Protein AF-A0A973FYB1-F1 (afdb_monomer)

Mean predicted aligned error: 8.06 Å

pLDDT: mean 86.24, std 9.41, range [55.12, 98.19]

Secondary structure (DSSP, 8-state):
-HHHHHHHHHHHH-TTS-----HHHHHHHHHHHHHHHHHHHHHHHHHHTTS-HHHHHH--

Radius of gyration: 21.9 Å; Cα contacts (8 Å, |Δi|>4): 11; chains: 1; bounding box: 38×21×59 Å

Nearest PDB structures (foldseek):
  7xvl-assembly1_X  TM=5.359E-01  e=2.860E+00  Homo sapiens
  6fq8-assembly1_H  TM=5.239E-01  e=3.376E+00  Xenopus laevis
  6hts-assembly1_L  TM=5.591E-01  e=3.985E+00  Homo sapiens
  6kw4-assembly1_P  TM=5.379E-01  e=3.985E+00  Xenopus laevis

Sequence (60 aa):
VTAVSITFAIGKIMPDFPVQFSTGLVMASLVVSVITGIVSGLAPAVAASKLDPADSLRYE

Foldseek 3Di:
DVVVVVLVVCCVVPVPDDDDDDPVVVVVVVVVVVVVVCCVPVVVVVVVVPDDPVVVVVVD

Solvent-accessible surface area (backbone atoms only — not comparable to full-atom values): 3686 Å² total; per-residue (Å²): 107,71,68,60,54,49,52,54,51,44,51,71,77,39,72,87,54,90,79,74,90,53,68,66,59,53,54,51,51,52,52,52,51,50,51,52,50,46,55,67,52,47,56,57,50,59,58,59,73,67,56,54,68,70,57,64,67,66,72,107

Structure (mmCIF, N/CA/C/O backbone):
data_AF-A0A973FYB1-F1
#
_entry.id   AF-A0A973FYB1-F1
#
loop_
_atom_site.group_PDB
_atom_site.id
_atom_site.type_symbol
_atom_site.label_atom_id
_atom_site.label_alt_id
_atom_site.label_comp_id
_atom_site.label_asym_id
_atom_site.label_entity_id
_atom_site.label_seq_id
_atom_site.pdbx_PDB_ins_code
_atom_site.Cartn_x
_atom_site.Cartn_y
_atom_site.Cartn_z
_atom_site.occupancy
_atom_site.B_iso_or_equiv
_atom_site.auth_seq_id
_atom_site.auth_comp_id
_atom_site.auth_asym_id
_atom_site.auth_atom_id
_atom_site.pdbx_PDB_model_num
ATOM 1 N N . VAL A 1 1 ? -12.771 -1.890 6.521 1.00 70.75 1 VAL A N 1
ATOM 2 C CA . VAL A 1 1 ? -13.994 -2.589 6.994 1.00 70.75 1 VAL A CA 1
ATOM 3 C C . VAL A 1 1 ? -13.641 -3.779 7.877 1.00 70.75 1 VAL A C 1
ATOM 5 O O . VAL A 1 1 ? -14.016 -3.750 9.037 1.00 70.75 1 VAL A O 1
ATOM 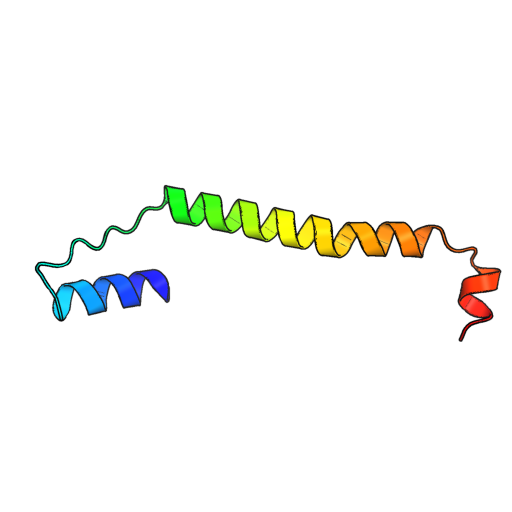8 N N . THR A 1 2 ? -12.843 -4.740 7.396 1.00 81.75 2 THR A N 1
ATOM 9 C CA . THR A 1 2 ? -12.431 -5.956 8.137 1.00 81.75 2 THR A CA 1
ATOM 10 C C . THR A 1 2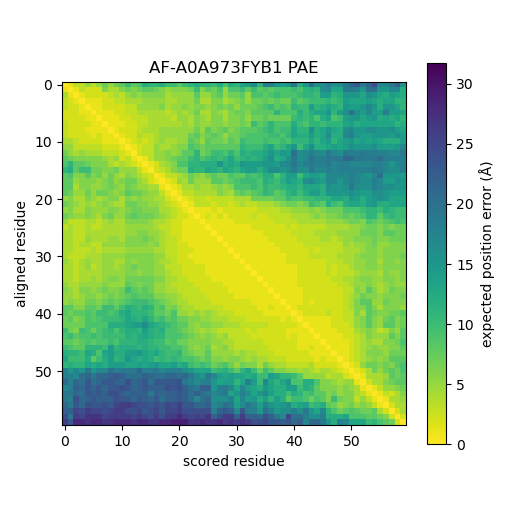 ? -11.836 -5.687 9.525 1.00 81.75 2 THR A C 1
ATOM 12 O O . THR A 1 2 ? -12.277 -6.283 10.506 1.00 81.75 2 THR A O 1
ATOM 15 N N . ALA A 1 3 ? -10.894 -4.746 9.633 1.00 79.12 3 ALA A N 1
ATOM 16 C CA . ALA A 1 3 ? -10.284 -4.373 10.911 1.00 79.12 3 ALA A CA 1
ATOM 17 C C . ALA A 1 3 ? -11.305 -3.792 11.908 1.0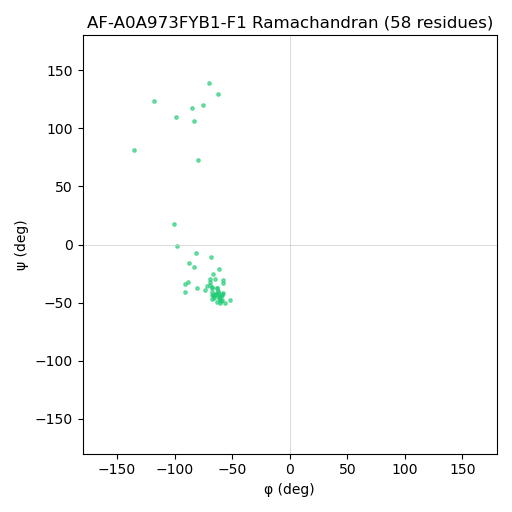0 79.12 3 ALA A C 1
ATOM 19 O O . ALA A 1 3 ? -11.305 -4.164 13.074 1.00 79.12 3 ALA A O 1
ATOM 20 N N . VAL A 1 4 ? -12.234 -2.954 11.436 1.00 83.06 4 VAL A N 1
ATOM 21 C CA . VAL A 1 4 ? -13.284 -2.348 12.275 1.00 83.06 4 VAL A CA 1
ATOM 22 C C . VAL A 1 4 ? -14.271 -3.409 12.766 1.00 83.06 4 VAL A C 1
ATOM 24 O O . VAL A 1 4 ? -14.614 -3.433 13.945 1.00 83.06 4 VAL A O 1
ATOM 27 N N . SER A 1 5 ? -14.684 -4.330 11.891 1.00 83.62 5 SER A N 1
ATOM 28 C CA . SER A 1 5 ? -15.558 -5.447 12.267 1.00 83.62 5 SER A CA 1
ATOM 29 C C . SER A 1 5 ? -14.903 -6.392 13.278 1.00 83.62 5 SER A C 1
ATOM 31 O O . SER A 1 5 ? -15.573 -6.847 14.201 1.00 83.62 5 SER A O 1
ATOM 33 N N . ILE A 1 6 ? -13.596 -6.644 13.154 1.00 86.38 6 ILE A N 1
ATOM 34 C CA . ILE A 1 6 ? -12.835 -7.469 14.103 1.00 86.38 6 ILE A CA 1
ATOM 35 C C . ILE A 1 6 ? -12.727 -6.773 15.459 1.00 86.38 6 ILE A C 1
ATOM 37 O O . ILE A 1 6 ? -13.017 -7.389 16.480 1.00 86.38 6 ILE A O 1
ATOM 41 N N . THR A 1 7 ? -12.385 -5.483 15.485 1.00 83.75 7 THR A N 1
ATOM 42 C CA . THR A 1 7 ? -12.336 -4.705 16.730 1.00 83.75 7 THR A CA 1
ATOM 43 C C . THR A 1 7 ? -13.690 -4.701 17.446 1.00 83.75 7 THR A C 1
ATOM 45 O O . THR A 1 7 ? -13.741 -4.898 18.659 1.00 83.75 7 THR A O 1
ATOM 48 N N . PHE A 1 8 ? -14.793 -4.557 16.707 1.00 84.00 8 PHE A N 1
ATOM 49 C CA . PHE A 1 8 ? -16.141 -4.594 17.278 1.00 84.00 8 PHE A CA 1
ATOM 50 C C . PHE A 1 8 ? -16.526 -5.982 17.819 1.00 84.00 8 PHE A C 1
ATOM 52 O O . PHE A 1 8 ? -17.109 -6.081 18.897 1.00 84.00 8 PHE A O 1
ATOM 59 N N . ALA A 1 9 ? -16.178 -7.056 17.104 1.00 85.81 9 ALA A N 1
ATOM 60 C CA . ALA A 1 9 ? -16.428 -8.425 17.551 1.00 85.81 9 ALA A CA 1
ATOM 61 C C . ALA A 1 9 ? -15.636 -8.769 18.824 1.00 85.81 9 ALA A C 1
ATOM 63 O O . ALA A 1 9 ? -16.202 -9.325 19.765 1.00 85.81 9 ALA A O 1
ATOM 64 N N . ILE A 1 10 ? -14.356 -8.385 18.895 1.00 84.25 10 ILE A N 1
ATOM 65 C CA . ILE A 1 10 ? -13.514 -8.639 20.073 1.00 84.25 10 ILE A CA 1
ATOM 66 C C . ILE A 1 10 ? -14.041 -7.873 21.289 1.00 84.25 10 ILE A C 1
ATOM 68 O O . ILE A 1 10 ? -14.176 -8.471 22.351 1.00 84.25 10 ILE A O 1
ATOM 72 N N . GLY A 1 11 ? -14.445 -6.607 21.133 1.00 82.38 11 GLY A N 1
ATOM 73 C CA . GLY A 1 11 ? -15.028 -5.830 22.235 1.00 82.38 11 GLY A CA 1
ATOM 74 C C . GLY A 1 11 ? -16.334 -6.412 22.797 1.00 82.38 11 GLY A C 1
ATOM 75 O O . GLY A 1 11 ? -16.701 -6.122 23.931 1.00 82.38 11 GLY A O 1
ATOM 76 N N . LYS A 1 12 ? -17.037 -7.254 22.028 1.00 82.31 12 LYS A N 1
ATOM 77 C CA . LYS A 1 12 ? -18.254 -7.955 22.467 1.00 82.31 12 LYS A CA 1
ATOM 78 C C . LYS A 1 12 ? -17.974 -9.297 23.144 1.00 82.31 12 LYS A C 1
ATOM 80 O O . LYS A 1 12 ? -18.748 -9.692 24.009 1.00 82.31 12 LYS A O 1
ATOM 85 N N . ILE A 1 13 ? -16.917 -9.999 22.735 1.00 85.38 13 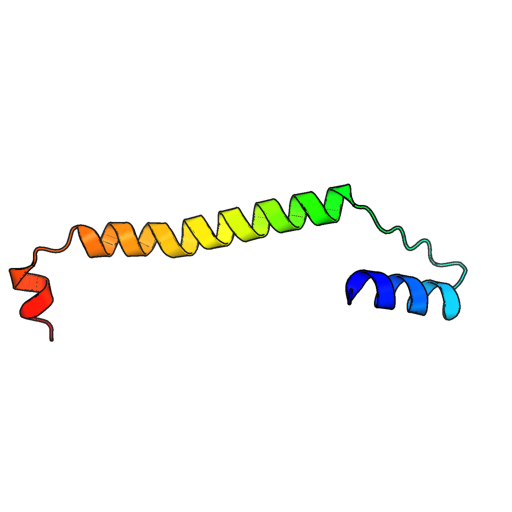ILE A N 1
ATOM 86 C CA . ILE A 1 13 ? -16.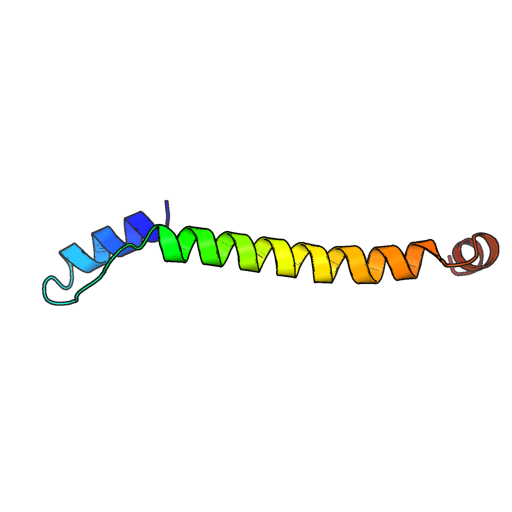569 -11.340 23.235 1.00 85.38 13 ILE A CA 1
ATOM 87 C C . ILE A 1 13 ? -15.628 -11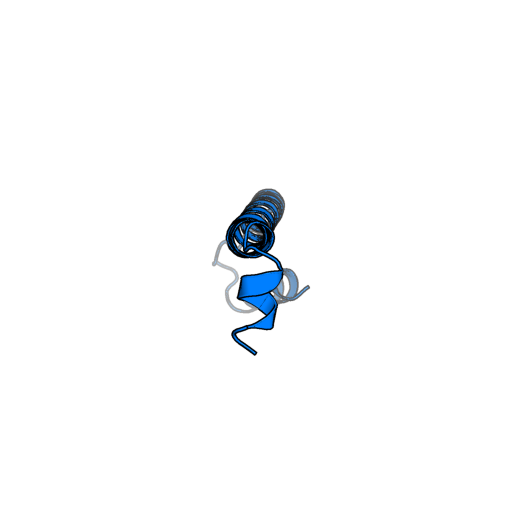.250 24.447 1.00 85.38 13 ILE A C 1
ATOM 89 O O . ILE A 1 13 ? -15.720 -12.070 25.355 1.00 85.38 13 ILE A O 1
ATOM 93 N N . MET A 1 14 ? -14.740 -10.252 24.479 1.00 81.44 14 MET A N 1
ATOM 94 C CA . MET A 1 14 ? -13.722 -10.059 25.517 1.00 81.44 14 MET A CA 1
ATOM 95 C C . MET A 1 14 ? -13.673 -8.579 25.947 1.00 81.44 14 MET A C 1
ATOM 97 O O . MET A 1 14 ? -12.825 -7.830 25.461 1.00 81.44 14 MET A O 1
ATOM 101 N N . PRO A 1 15 ? -14.580 -8.135 26.838 1.00 75.25 15 PRO A N 1
ATOM 102 C CA . PRO A 1 15 ? -14.717 -6.724 27.214 1.00 75.25 15 PRO A CA 1
ATOM 103 C C . PRO A 1 15 ? -13.516 -6.158 27.989 1.00 75.25 15 PRO A C 1
ATOM 105 O O . PRO A 1 15 ? -13.257 -4.962 27.903 1.00 75.25 15 PRO A O 1
ATOM 108 N N . ASP A 1 16 ? -12.753 -7.003 28.689 1.00 83.31 16 ASP A N 1
ATOM 109 C CA . ASP A 1 16 ? -11.548 -6.585 29.421 1.00 83.31 16 ASP A CA 1
ATOM 110 C C . ASP A 1 16 ? -10.306 -6.453 28.523 1.00 83.31 16 ASP A C 1
ATOM 112 O O . ASP A 1 16 ? -9.255 -5.993 28.970 1.00 83.31 16 ASP A O 1
ATOM 116 N N . PHE A 1 17 ? -10.388 -6.866 27.252 1.00 81.00 17 PHE A N 1
ATOM 117 C CA . PHE A 1 17 ? -9.256 -6.801 26.334 1.00 81.00 17 PHE A CA 1
ATOM 118 C C . PHE A 1 17 ? -9.174 -5.406 25.683 1.00 81.00 17 PHE A C 1
ATOM 120 O O . PHE A 1 17 ? -10.089 -5.016 24.950 1.00 81.00 17 PHE A O 1
ATOM 127 N N . PRO A 1 18 ? -8.091 -4.633 25.901 1.00 78.62 18 PRO A N 1
ATOM 128 C CA . PRO A 1 18 ? -8.011 -3.236 25.480 1.00 78.62 18 PRO A CA 1
ATOM 129 C C . PRO A 1 18 ? -7.679 -3.110 23.983 1.00 78.62 18 PRO A C 1
ATOM 131 O O . PRO A 1 18 ? -6.575 -2.721 23.600 1.00 78.62 18 PRO A O 1
ATOM 134 N N . VAL A 1 19 ? -8.636 -3.427 23.107 1.00 82.75 19 VAL A N 1
ATOM 135 C CA . VAL A 1 19 ? -8.490 -3.206 21.659 1.00 82.75 19 VAL A CA 1
ATOM 136 C C . VAL A 1 19 ? -8.664 -1.728 21.347 1.00 82.75 19 VAL A C 1
ATOM 138 O O . VAL A 1 19 ? -9.736 -1.164 21.555 1.00 82.75 19 VAL A O 1
ATOM 141 N N . GLN A 1 20 ? -7.634 -1.107 20.778 1.00 82.31 20 GLN A N 1
ATOM 142 C CA . GLN A 1 20 ? -7.703 0.278 20.322 1.00 82.31 20 GLN A CA 1
ATOM 143 C C . GLN A 1 20 ? -7.488 0.354 18.815 1.00 82.31 20 GLN A C 1
ATOM 145 O O . GLN A 1 20 ? -6.467 -0.086 18.287 1.00 82.31 20 GLN A O 1
ATOM 150 N N . PHE A 1 21 ? -8.459 0.936 18.113 1.00 83.25 21 PHE A N 1
ATOM 151 C CA . PHE A 1 21 ? -8.320 1.222 16.693 1.00 83.25 21 PHE A CA 1
ATOM 152 C C . PHE A 1 21 ? -7.563 2.542 16.515 1.00 83.25 21 PHE A C 1
ATOM 154 O O . PHE A 1 21 ? -8.106 3.617 16.762 1.00 83.25 21 PHE A O 1
ATOM 161 N N . SER A 1 22 ? -6.299 2.461 16.096 1.00 89.75 22 SER A N 1
ATOM 162 C CA . SER A 1 22 ? -5.467 3.641 15.848 1.00 89.75 22 SER A CA 1
ATOM 163 C C . SER A 1 22 ? -5.436 3.985 14.363 1.00 89.75 22 SER A C 1
ATOM 165 O O . SER A 1 22 ? -4.785 3.308 13.564 1.00 89.75 22 SER A O 1
ATOM 167 N N . THR A 1 23 ? -6.085 5.090 13.996 1.00 88.44 23 THR A N 1
ATOM 168 C CA . THR A 1 23 ? -6.038 5.635 12.631 1.00 88.44 23 THR A CA 1
ATOM 169 C C . THR A 1 23 ? -4.604 5.944 12.192 1.00 88.44 23 THR A C 1
ATOM 171 O O . THR A 1 23 ? -4.262 5.743 11.029 1.00 88.44 23 THR A O 1
ATOM 174 N N . GLY A 1 24 ? -3.735 6.361 13.121 1.00 93.81 24 GLY A N 1
ATOM 175 C CA . GLY A 1 24 ? -2.323 6.621 12.832 1.00 93.81 24 GLY A CA 1
ATOM 176 C C . GLY A 1 24 ? -1.571 5.368 12.376 1.00 93.81 24 GLY A C 1
ATOM 177 O O . GLY A 1 24 ? -0.843 5.4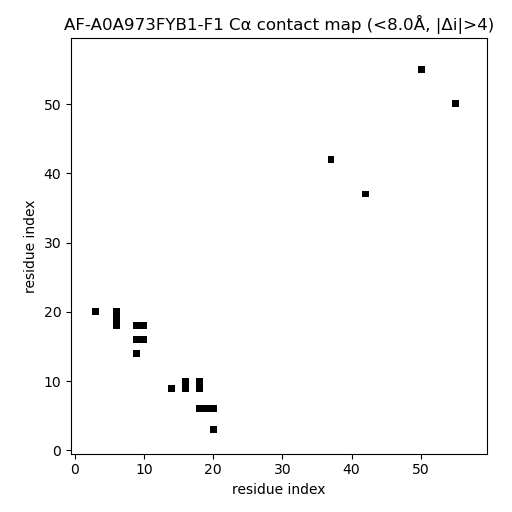17 11.388 1.00 93.81 24 GLY A O 1
ATOM 178 N N . LEU A 1 25 ? -1.804 4.225 13.033 1.00 91.75 25 LEU A N 1
ATOM 179 C CA . LEU A 1 25 ? -1.201 2.948 12.635 1.00 91.75 25 LEU A CA 1
ATOM 180 C C . LEU A 1 25 ? -1.730 2.459 11.284 1.00 91.75 25 LEU A C 1
ATOM 182 O O . LEU A 1 25 ? -0.960 1.939 10.479 1.00 91.75 25 LEU A O 1
ATOM 186 N N . VAL A 1 26 ? -3.019 2.675 11.000 1.00 93.44 26 VAL A N 1
ATOM 187 C CA . VAL A 1 26 ? -3.599 2.363 9.685 1.00 93.44 26 VAL A CA 1
ATOM 188 C C . VAL A 1 26 ? -2.900 3.171 8.593 1.00 93.44 26 VAL A C 1
ATOM 190 O O . VAL A 1 26 ? -2.407 2.586 7.630 1.00 93.44 26 VAL A O 1
ATOM 193 N N . MET A 1 27 ? -2.773 4.489 8.764 1.00 96.19 27 MET A N 1
ATOM 194 C CA . MET A 1 27 ? -2.089 5.344 7.789 1.00 96.19 27 MET A CA 1
ATOM 195 C C . MET A 1 27 ? -0.618 4.962 7.613 1.00 96.19 27 MET A C 1
ATOM 197 O O . MET A 1 27 ? -0.152 4.854 6.481 1.00 96.19 27 MET A O 1
ATOM 201 N N . ALA A 1 28 ? 0.098 4.684 8.705 1.00 96.62 28 ALA A N 1
ATOM 202 C CA . 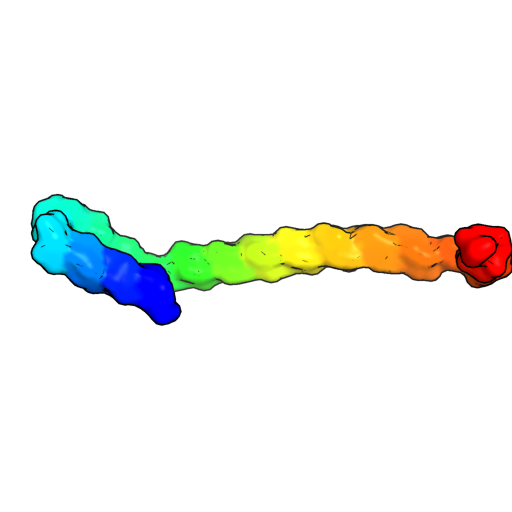ALA A 1 28 ? 1.483 4.226 8.642 1.00 96.62 28 ALA A CA 1
ATOM 203 C C . ALA A 1 28 ? 1.613 2.905 7.863 1.00 96.62 28 ALA A C 1
ATOM 205 O O . ALA A 1 28 ? 2.470 2.788 6.989 1.00 96.62 28 ALA A O 1
ATOM 206 N N . SER A 1 29 ? 0.730 1.934 8.116 1.00 95.44 29 SER A N 1
ATOM 207 C CA . SER A 1 29 ? 0.743 0.645 7.411 1.00 95.44 29 SER A CA 1
ATOM 208 C C . SER A 1 29 ? 0.476 0.785 5.909 1.00 95.44 29 SER A C 1
ATOM 210 O O . SER A 1 29 ? 1.124 0.114 5.106 1.00 95.44 29 SER A O 1
ATOM 212 N N . LEU A 1 30 ? -0.416 1.701 5.515 1.00 96.88 30 LEU A N 1
ATOM 213 C CA . LEU A 1 30 ? -0.691 1.998 4.111 1.00 96.88 30 LEU A CA 1
ATOM 214 C C . LEU A 1 30 ? 0.531 2.613 3.427 1.00 96.88 30 LEU A C 1
ATOM 216 O O . LEU A 1 30 ? 0.897 2.183 2.337 1.00 96.88 30 LEU A O 1
ATOM 220 N N . VAL A 1 31 ? 1.194 3.571 4.082 1.00 98.06 31 VAL A N 1
ATOM 221 C CA . VAL A 1 31 ? 2.424 4.188 3.563 1.00 98.06 31 VAL A CA 1
ATOM 222 C C . VAL A 1 31 ? 3.511 3.136 3.364 1.00 98.06 31 VAL A C 1
ATOM 224 O O . VAL A 1 31 ? 4.090 3.058 2.282 1.00 98.06 31 VAL A O 1
ATOM 227 N N . VAL A 1 32 ? 3.749 2.286 4.366 1.00 97.94 32 VAL A N 1
ATOM 228 C CA . VAL A 1 32 ? 4.736 1.203 4.267 1.00 97.94 32 VAL A CA 1
ATOM 229 C C . VAL A 1 32 ? 4.389 0.261 3.114 1.00 97.94 32 VAL A C 1
ATOM 231 O O . VAL A 1 32 ? 5.244 -0.001 2.276 1.00 97.94 32 VAL A O 1
ATOM 234 N N . SER A 1 33 ? 3.132 -0.181 3.003 1.00 97.38 33 SER A N 1
ATOM 235 C CA . SER A 1 33 ? 2.689 -1.075 1.926 1.00 97.38 33 SER A CA 1
ATOM 236 C C . SER A 1 33 ? 2.908 -0.479 0.535 1.00 97.38 33 SER A C 1
ATOM 238 O O . SER A 1 33 ? 3.337 -1.188 -0.376 1.00 97.38 33 SER A O 1
ATOM 240 N N . VAL A 1 34 ? 2.613 0.811 0.356 1.00 97.88 34 VAL A N 1
ATOM 241 C CA . VAL A 1 34 ? 2.810 1.507 -0.921 1.00 97.88 34 VAL A CA 1
ATOM 242 C C . VAL A 1 34 ? 4.294 1.595 -1.257 1.00 97.88 34 VAL A C 1
ATOM 244 O O . VAL A 1 34 ? 4.681 1.266 -2.375 1.00 97.88 34 VAL A O 1
ATOM 247 N N . ILE A 1 35 ? 5.135 1.975 -0.292 1.00 98.19 35 ILE A N 1
ATOM 248 C CA . ILE A 1 35 ? 6.587 2.053 -0.490 1.00 98.19 35 ILE A CA 1
ATOM 249 C C . ILE A 1 35 ? 7.144 0.679 -0.861 1.00 98.19 35 ILE A C 1
ATOM 251 O O . ILE A 1 35 ? 7.874 0.567 -1.842 1.00 98.19 35 ILE A O 1
ATOM 255 N N . THR A 1 36 ? 6.772 -0.376 -0.134 1.00 97.12 36 THR A N 1
ATOM 256 C CA . THR A 1 36 ? 7.208 -1.744 -0.441 1.00 97.12 36 THR A CA 1
ATOM 257 C C . THR A 1 36 ? 6.782 -2.160 -1.849 1.00 97.12 36 THR A C 1
ATOM 259 O O . THR A 1 36 ? 7.600 -2.699 -2.594 1.00 97.12 36 THR A O 1
ATOM 262 N N . GLY A 1 37 ? 5.541 -1.859 -2.244 1.00 97.12 37 GLY A N 1
ATOM 263 C CA . GLY A 1 37 ? 5.041 -2.128 -3.593 1.00 97.12 37 GLY A CA 1
ATOM 264 C C . GLY A 1 37 ? 5.823 -1.381 -4.676 1.00 97.12 37 GLY A C 1
ATOM 265 O O . GLY A 1 37 ? 6.222 -1.982 -5.671 1.00 97.12 37 GLY A O 1
ATOM 266 N N . ILE A 1 38 ? 6.109 -0.094 -4.464 1.00 97.38 38 ILE A N 1
ATOM 267 C CA . ILE A 1 38 ? 6.902 0.720 -5.394 1.00 97.38 38 ILE A CA 1
ATOM 268 C C . ILE A 1 38 ? 8.322 0.177 -5.503 1.00 97.38 38 ILE A C 1
ATOM 270 O O . ILE A 1 38 ? 8.804 -0.030 -6.608 1.00 97.38 38 ILE A O 1
ATOM 274 N N . VAL A 1 39 ? 8.999 -0.088 -4.387 1.00 96.62 39 VAL A N 1
ATOM 275 C CA . VAL A 1 39 ? 10.381 -0.586 -4.412 1.00 96.62 39 VAL A CA 1
ATOM 276 C C . VAL A 1 39 ? 10.442 -1.935 -5.123 1.00 96.62 39 VAL A C 1
ATOM 278 O O . VAL A 1 39 ? 11.270 -2.119 -6.012 1.00 96.62 39 VAL A O 1
ATOM 281 N N . SER A 1 40 ? 9.528 -2.851 -4.795 1.00 94.75 40 SER A N 1
ATOM 282 C CA . SER A 1 40 ? 9.491 -4.178 -5.410 1.00 94.75 40 SER A CA 1
ATOM 283 C C . SER A 1 40 ? 9.073 -4.161 -6.881 1.00 94.75 40 SER A C 1
ATOM 285 O O . SER A 1 40 ? 9.474 -5.062 -7.608 1.00 94.75 40 SER A O 1
ATOM 287 N N . GLY A 1 41 ? 8.255 -3.204 -7.325 1.00 95.12 41 GLY A N 1
ATOM 288 C CA . GLY A 1 41 ? 7.775 -3.130 -8.709 1.00 95.12 41 GLY A CA 1
ATOM 289 C C . GLY A 1 41 ? 8.672 -2.295 -9.621 1.00 95.12 41 GLY A C 1
ATOM 290 O O . GLY A 1 41 ? 8.941 -2.673 -10.759 1.00 95.12 41 GLY A O 1
ATOM 291 N N . LEU A 1 42 ? 9.177 -1.169 -9.120 1.00 95.06 42 LEU A N 1
ATOM 292 C CA . LEU A 1 42 ? 9.951 -0.217 -9.911 1.00 95.06 42 LEU A CA 1
ATOM 293 C C . LEU A 1 42 ? 11.410 -0.655 -10.071 1.00 95.06 42 LEU A C 1
ATOM 295 O O . LEU A 1 42 ? 11.972 -0.486 -11.149 1.00 95.06 42 LEU A O 1
ATOM 299 N N . ALA A 1 43 ? 12.021 -1.248 -9.037 1.00 91.94 43 ALA A N 1
ATOM 300 C CA . ALA A 1 43 ? 13.395 -1.744 -9.122 1.00 91.94 43 ALA A CA 1
ATOM 301 C C . ALA A 1 43 ? 13.600 -2.754 -10.275 1.00 91.94 43 ALA A C 1
ATOM 303 O O . ALA A 1 43 ? 14.497 -2.524 -11.090 1.00 91.94 43 ALA A O 1
ATOM 304 N N . PRO A 1 44 ? 12.779 -3.816 -10.429 1.00 88.62 44 PRO A N 1
ATOM 305 C CA . PRO A 1 44 ? 12.916 -4.721 -11.569 1.00 88.62 44 PRO A CA 1
ATOM 306 C C . PRO A 1 44 ? 12.510 -4.068 -12.897 1.00 88.62 44 PRO A C 1
ATOM 308 O O . PRO A 1 44 ? 13.153 -4.327 -13.910 1.00 88.62 44 PRO A O 1
ATOM 311 N N . ALA A 1 45 ? 11.506 -3.183 -12.916 1.00 93.44 45 ALA A N 1
ATOM 312 C CA . ALA A 1 45 ? 11.089 -2.502 -14.144 1.00 93.44 45 ALA A CA 1
ATOM 313 C C . ALA A 1 45 ? 12.203 -1.615 -14.728 1.00 93.44 45 ALA A C 1
ATOM 315 O O . ALA A 1 45 ? 12.428 -1.609 -15.936 1.00 93.44 45 ALA A O 1
ATOM 316 N N . VAL A 1 46 ? 12.944 -0.910 -13.867 1.00 93.88 46 VAL A N 1
ATOM 317 C CA . VAL A 1 46 ? 14.106 -0.103 -14.269 1.00 93.88 46 VAL A CA 1
ATOM 318 C C . VAL A 1 46 ? 15.273 -0.978 -14.729 1.00 93.88 46 VAL A C 1
ATOM 320 O O . VAL A 1 46 ? 16.043 -0.562 -15.591 1.00 93.88 46 VAL A O 1
ATOM 323 N N . ALA A 1 47 ? 15.437 -2.175 -14.164 1.00 89.62 47 ALA A N 1
ATOM 324 C CA . ALA A 1 47 ? 16.439 -3.119 -14.650 1.00 89.62 47 ALA A CA 1
ATOM 325 C C . ALA A 1 47 ? 16.089 -3.619 -16.063 1.00 89.62 47 ALA A C 1
ATOM 327 O O . ALA A 1 47 ? 16.953 -3.635 -16.935 1.00 89.62 47 ALA A O 1
ATOM 328 N N . ALA A 1 48 ? 14.817 -3.948 -16.308 1.00 89.75 48 ALA A N 1
ATOM 329 C CA . ALA A 1 48 ? 14.339 -4.409 -17.609 1.00 89.75 48 ALA A CA 1
ATOM 330 C C . ALA A 1 48 ? 14.382 -3.314 -18.689 1.00 89.75 48 ALA A C 1
ATOM 332 O O . ALA A 1 48 ? 14.735 -3.597 -19.830 1.00 89.75 48 ALA A O 1
ATOM 333 N N . SER A 1 49 ? 14.088 -2.055 -18.344 1.00 89.38 49 SER A N 1
ATOM 334 C CA . SER A 1 49 ? 14.071 -0.946 -19.313 1.00 89.38 49 SER A CA 1
ATOM 335 C C . SER A 1 49 ? 15.446 -0.565 -19.871 1.00 89.38 49 SER A C 1
ATOM 337 O O . SER A 1 49 ? 15.528 0.223 -20.811 1.00 89.38 49 SER A O 1
ATOM 339 N N . LYS A 1 50 ? 16.524 -1.097 -19.286 1.00 87.81 50 LYS A N 1
ATOM 340 C CA . LYS A 1 50 ? 17.910 -0.865 -19.710 1.00 87.81 50 LYS A CA 1
ATOM 341 C C . LYS A 1 50 ? 18.470 -1.981 -20.593 1.00 87.81 50 LYS A C 1
ATOM 343 O O . LYS A 1 50 ? 19.629 -1.887 -20.988 1.00 87.81 50 LYS A O 1
ATOM 348 N N . LEU A 1 51 ? 17.697 -3.034 -20.864 1.00 83.81 51 LEU A N 1
ATOM 349 C CA . LEU A 1 51 ? 18.114 -4.095 -21.778 1.00 83.81 51 LEU A CA 1
ATOM 350 C C . LEU A 1 51 ? 18.127 -3.563 -23.214 1.00 83.81 51 LEU A C 1
ATOM 352 O O . LEU A 1 51 ? 17.231 -2.816 -23.609 1.00 83.81 51 LEU A O 1
ATOM 356 N N . ASP A 1 52 ? 19.153 -3.936 -23.981 1.00 84.31 52 ASP A N 1
ATOM 357 C CA . ASP A 1 52 ? 19.223 -3.573 -25.393 1.00 84.31 52 ASP A CA 1
ATOM 358 C C . ASP A 1 52 ? 18.034 -4.212 -26.140 1.00 84.31 52 ASP A C 1
ATOM 360 O O . ASP A 1 52 ? 17.803 -5.417 -25.981 1.00 84.31 52 ASP A O 1
ATOM 364 N N . PRO A 1 53 ? 17.264 -3.452 -26.942 1.00 72.12 53 PRO A N 1
ATOM 365 C CA . PRO A 1 53 ? 16.076 -3.970 -27.620 1.00 72.12 53 PRO A CA 1
ATOM 366 C C . PRO A 1 53 ? 16.368 -5.163 -28.539 1.00 72.12 53 PRO A C 1
ATOM 368 O O . PRO A 1 53 ? 15.509 -6.026 -28.726 1.00 72.12 53 PRO A O 1
ATOM 371 N N . ALA A 1 54 ? 17.573 -5.227 -29.117 1.00 75.06 54 ALA A N 1
ATOM 372 C CA . ALA A 1 54 ? 17.978 -6.338 -29.968 1.00 75.06 54 ALA A CA 1
ATOM 373 C C . ALA A 1 54 ? 18.226 -7.614 -29.153 1.00 75.06 54 ALA A C 1
ATOM 375 O O . ALA A 1 54 ? 17.882 -8.702 -29.612 1.00 75.06 54 ALA A O 1
ATOM 376 N N . ASP A 1 55 ? 18.763 -7.491 -27.936 1.00 71.81 55 ASP A N 1
ATOM 377 C CA . ASP A 1 55 ? 18.915 -8.619 -27.017 1.00 71.81 55 ASP A CA 1
ATOM 378 C C . ASP A 1 55 ? 17.563 -9.034 -26.420 1.00 71.81 55 ASP A C 1
ATOM 380 O O . ASP A 1 55 ? 17.280 -10.227 -26.354 1.00 71.81 55 ASP A O 1
ATOM 384 N N . SER A 1 56 ? 16.668 -8.098 -26.078 1.00 71.75 56 SER A N 1
ATOM 385 C CA . SER A 1 56 ? 15.340 -8.451 -25.545 1.00 71.75 56 SER A CA 1
ATOM 386 C C . SER A 1 56 ? 14.454 -9.191 -26.552 1.00 71.75 56 SER A C 1
ATOM 388 O O . SER A 1 56 ? 13.635 -10.001 -26.140 1.00 71.75 56 SER A O 1
ATOM 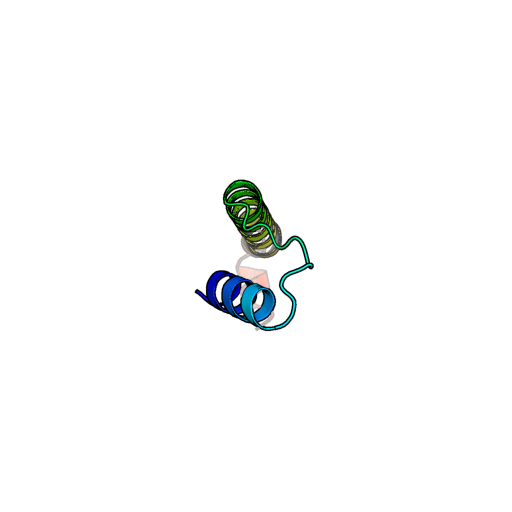390 N N . LEU A 1 57 ? 14.624 -8.930 -27.855 1.00 70.00 57 LEU A N 1
ATOM 391 C CA . LEU A 1 57 ? 13.916 -9.631 -28.937 1.00 70.00 57 LEU A CA 1
ATOM 392 C C . LEU A 1 57 ? 14.629 -10.913 -29.400 1.00 70.00 57 LEU A C 1
ATOM 394 O O . LEU A 1 57 ? 14.031 -11.728 -30.097 1.00 70.00 57 LEU A O 1
ATOM 398 N N . ARG A 1 58 ? 15.911 -11.101 -29.052 1.00 75.56 58 ARG A N 1
ATOM 399 C CA . ARG A 1 58 ? 16.662 -12.336 -29.350 1.00 75.56 58 ARG A CA 1
ATOM 400 C C . ARG A 1 58 ? 16.427 -13.453 -28.338 1.00 75.56 58 ARG A C 1
ATOM 402 O O . ARG A 1 58 ? 16.741 -14.594 -28.662 1.00 75.56 58 ARG A O 1
ATOM 409 N N . TYR A 1 59 ? 15.945 -13.126 -27.139 1.00 65.19 59 TYR A N 1
ATOM 410 C CA . TYR A 1 59 ? 15.638 -14.085 -26.070 1.00 65.19 59 TYR A CA 1
ATOM 411 C C . TYR A 1 59 ? 14.139 -14.416 -25.951 1.00 65.19 59 TYR A C 1
ATOM 413 O O . TYR A 1 59 ? 13.724 -14.933 -24.912 1.00 65.19 59 TYR A O 1
ATOM 421 N N . GLU A 1 60 ? 13.343 -14.124 -26.984 1.00 55.12 60 GLU A N 1
ATOM 422 C CA . GLU A 1 60 ? 11.998 -14.705 -27.124 1.00 55.12 60 GLU A CA 1
ATOM 423 C C . GLU A 1 60 ? 12.050 -16.203 -27.467 1.00 55.12 60 GLU A C 1
ATOM 425 O O . GLU A 1 60 ? 13.009 -16.632 -28.155 1.00 55.12 60 GLU A O 1
#

=== Feature glossary ===
The record interleaves many kinds of information about one protein. Here is each kind framed as the question it answers.

Q: Are the domains correctly placed relative to each other?
A: Predicted aligned error is AlphaFold's pairwise confidence. Unlike pLDDT (per-residue), PAE is per-residue-pair and captures whether two parts of the structure are correctly placed relative to each other. Units are ångströms of expected positional error.

Q: Which residues are in helices, strands, or loops?
A: Eight-state secondary structure (DSSP): H is the canonical α-helix, G the tighter 3₁₀-helix, I the wider π-helix; E/B are β-structure, T and S are turns and bends, and '-' is everything else. DSSP derives these from the pattern of main-chain N–H···O=C hydrogen bonds, not from the sequence.

Q: What if only a Cα trace is available?
A: P-SEA three-state annotation labels each residue as helix, strand, or coil based purely on the geometry of the Cα trace. It serves as a fallback when the full backbone (and thus DSSP) is unavailable.

Q: What are the backbone torsion angles?
A: φ (phi) and ψ (psi) are the two rotatable backbone dihedrals per residue: φ is the C(i-1)–N–Cα–C torsion, ψ is the N–Cα–C–N(i+1) torsion, both in degrees on (−180°, 180°]. α-helical residues cluster near (−60°, −45°); β-strand residues near (−120°, +130°). A Ramachandran plot is simply a scatter of (φ, ψ) for every residue.

Q: What known structures does this most resemble?
A: Structural nearest neighbors (via Foldseek easy-search vs the PDB). Reported per hit: target PDB id, E-value, and alignment TM-score. A TM-score above ~0.5 is the conventional threshold for 'same fold'.

Q: What family and function is it annotated with?
A: Database cross-references. InterPro integrates a dozen domain/family signature databases into unified entries with residue-range hits. GO terms attach function/process/location labels with evidence codes. CATH codes position the fold in a four-level structural taxonomy. Organism is the NCBI-taxonomy species name.

Q: Which residues are buried vs exposed?
A: Solvent accessibility: the surface area of each residue that a 1.4 Å water probe can touch, in Å². When only backbone atoms are present the absolute values are lower than full-atom SASA (side chains contribute most of the area) and are flagged as backbone-only.

Q: What do the diagnostic plots show?
A: Three diagnostic plots accompany the record. The Cα contact map visualizes the tertiary structure as a 2D adjacency matrix (8 Å cutoff, sequence-local contacts suppressed). The Ramachandran plot shows the distribution of backbone (φ, ψ) torsions, with points in the α and β basins reflecting secondary structure content. The PAE plot shows AlphaFold's inter-residue confidence as a color matrix.

Q: What is the amino-acid chain?
A: The amino-acid sequence is the protein's primary structure: the linear order of residues from the N-terminus to the C-terminus, written in one-letter code. Everything else here — the 3D coordinates, the secondary structure, the domain annotations — is ultimately a consequence of this string.

Q: What do the rendered images show?
A: The six renders are orthographic views along the three Cartesian axes in both directions. Representation (cartoon, sticks, or surface) and color scheme (sequence-rainbow or by-chain) vary across proteins so the training set covers all the common visualization conventions.

Q: Where is each backbone atom in 3D?
A: The mmCIF table is the protein's shape written out atom by atom. For each backbone N, Cα, C, and carbonyl O, it records an (x, y, z) coordinate triple in Å plus the residue type, chain letter, and residue number.

Q: How mobile is each atom in the crystal?
A: For experimental (PDB) structures, the B-factor (temperature factor) quantifies the positional spread of each atom in the crystal — a combination of thermal vibration and static disorder — in units of Å². High B-factors mark flexible loops or poorly resolved regions; low B-factors mark the rigid, well-ordered core.

Q: How big and how compact is the whole molecule?
A: Three whole-structure scalars: the radius of gyration (RMS distance of Cα from centroid, in Å), the count of Cα–Cα contacts (pairs closer than 8 Å and separated by more than four residues in sequence — i.e. tertiary, not local, contacts), and the bounding-box dimensions. Together they distinguish compact globular folds from extended fibres or disordered chains.

Q: What does the local fold look like, residue by residue?
A: A 3Di character summarizes, for each residue, the relative orientation of the Cα frame of its nearest spatial neighbor. Because it encodes fold topology rather than chemistry, 3Di alignments detect remote structural similarity that sequence alignment misses.

Q: How confident is the AlphaFold model at each residue?
A: For AlphaFold models, the B-factor field carries pLDDT — the model's own estimate of local accuracy on a 0–100 scale. Regions with pLDDT<50 should be treated as essentially unmodeled; they often correspond to intrinsically disordered segments.